Protein AF-A0A4V1VJB5-F1 (afdb_monomer_lite)

Foldseek 3Di:
DFQQVQLQDFDDDDPSVVVTCPSRNPGDPVRVVVVVVVVVVVD

Sequence (43 aa):
AGVAATAGMSPKLGRASYLGDRVLGVPDAGAAAVAVWLRALLR

Structure (mmCIF, N/CA/C/O backbone):
data_AF-A0A4V1VJB5-F1
#
_entry.id   AF-A0A4V1VJB5-F1
#
loop_
_atom_site.group_PDB
_atom_site.id
_atom_site.type_symbol
_atom_site.label_atom_id
_atom_site.label_alt_id
_atom_site.label_comp_id
_atom_site.label_asym_id
_atom_site.label_entity_id
_atom_site.label_seq_id
_atom_site.pdbx_PDB_ins_code
_atom_site.Cartn_x
_atom_site.Cartn_y
_atom_site.Cartn_z
_atom_site.occupancy
_atom_site.B_iso_or_equiv
_atom_site.auth_seq_id
_atom_site.auth_comp_id
_atom_site.auth_asym_id
_atom_site.auth_atom_id
_atom_site.pdbx_PDB_model_num
ATOM 1 N N . ALA A 1 1 ? -3.394 -13.695 0.818 1.00 63.75 1 ALA A N 1
ATOM 2 C CA . ALA A 1 1 ? -3.520 -12.307 1.319 1.00 63.75 1 ALA A CA 1
ATOM 3 C C . ALA A 1 1 ? -2.242 -11.535 0.974 1.00 63.75 1 ALA A C 1
ATOM 5 O O . ALA A 1 1 ? -1.195 -12.162 0.906 1.00 63.75 1 ALA A O 1
ATOM 6 N N . GLY A 1 2 ? -2.325 -10.234 0.681 1.00 91.44 2 GLY A N 1
ATOM 7 C CA . GLY A 1 2 ? -1.219 -9.412 0.157 1.00 91.44 2 GLY A CA 1
ATOM 8 C C . GLY A 1 2 ? -1.674 -7.958 -0.003 1.00 91.44 2 GLY A C 1
ATOM 9 O O . GLY A 1 2 ? -2.392 -7.473 0.864 1.00 91.44 2 GLY A O 1
ATOM 10 N N . VAL A 1 3 ? -1.366 -7.300 -1.127 1.00 97.75 3 VAL A N 1
ATOM 11 C CA . VAL A 1 3 ? -1.785 -5.906 -1.419 1.00 97.75 3 VAL A CA 1
ATOM 12 C C . VAL A 1 3 ? -3.277 -5.668 -1.167 1.00 97.75 3 VAL A C 1
ATOM 14 O O . VAL A 1 3 ? -3.634 -4.739 -0.467 1.00 97.75 3 VAL A O 1
ATOM 17 N N . ALA A 1 4 ? -4.168 -6.536 -1.656 1.00 97.56 4 ALA A N 1
ATOM 18 C CA . ALA A 1 4 ? -5.612 -6.353 -1.463 1.00 97.56 4 ALA A CA 1
ATOM 19 C C . ALA A 1 4 ? -6.051 -6.401 0.014 1.00 97.56 4 ALA A C 1
ATOM 21 O O . ALA A 1 4 ? -7.051 -5.795 0.379 1.00 97.56 4 ALA A O 1
ATOM 22 N N . ALA A 1 5 ? -5.306 -7.101 0.875 1.00 98.06 5 ALA A N 1
ATOM 23 C CA . ALA A 1 5 ? -5.654 -7.204 2.289 1.00 98.06 5 ALA A CA 1
ATOM 24 C C . ALA A 1 5 ? -5.371 -5.902 3.052 1.00 98.06 5 ALA A C 1
ATOM 26 O O . ALA A 1 5 ? -6.003 -5.655 4.076 1.00 98.06 5 ALA A O 1
ATOM 27 N N . THR A 1 6 ? -4.453 -5.059 2.564 1.00 97.94 6 THR A N 1
ATOM 28 C CA . THR A 1 6 ? -4.109 -3.802 3.244 1.00 97.94 6 THR A CA 1
ATOM 29 C C . THR A 1 6 ? -5.224 -2.764 3.155 1.00 97.94 6 THR A C 1
ATOM 31 O O . THR A 1 6 ? -5.314 -1.914 4.032 1.00 97.94 6 THR A O 1
ATOM 34 N N . ALA A 1 7 ? -6.140 -2.890 2.187 1.00 98.00 7 ALA A N 1
ATOM 35 C CA . ALA A 1 7 ? -7.310 -2.022 2.058 1.00 98.00 7 ALA A CA 1
ATOM 36 C C . ALA A 1 7 ? -8.243 -2.058 3.284 1.00 98.00 7 ALA A C 1
ATOM 38 O O . ALA A 1 7 ? -8.972 -1.102 3.528 1.00 98.00 7 ALA A O 1
ATOM 39 N N . GLY A 1 8 ? -8.231 -3.146 4.059 1.00 97.38 8 GLY A N 1
ATOM 40 C CA . GLY A 1 8 ? -9.021 -3.275 5.288 1.00 97.38 8 GLY A CA 1
ATOM 41 C C . GLY A 1 8 ? -8.267 -2.916 6.573 1.00 97.38 8 GLY A C 1
ATOM 42 O O . GLY A 1 8 ? -8.804 -3.125 7.657 1.00 97.38 8 GLY A O 1
ATOM 43 N N . MET A 1 9 ? -7.016 -2.451 6.493 1.00 97.31 9 MET A N 1
ATOM 44 C CA . MET A 1 9 ? -6.177 -2.200 7.669 1.00 97.31 9 MET A CA 1
ATOM 45 C C . MET A 1 9 ? -6.247 -0.732 8.100 1.00 97.31 9 MET A C 1
ATOM 47 O O . MET A 1 9 ? -6.106 0.168 7.278 1.00 97.31 9 MET A O 1
ATOM 51 N N . SER A 1 10 ? -6.384 -0.480 9.405 1.00 97.00 10 SER A N 1
ATOM 52 C CA . SER A 1 10 ? -6.248 0.880 9.942 1.00 97.00 10 SER A CA 1
ATOM 53 C C . SER A 1 10 ? -4.792 1.365 9.795 1.00 97.00 10 SER A C 1
ATOM 55 O O . SER A 1 10 ? -3.869 0.662 10.234 1.00 97.00 10 SER A O 1
ATOM 57 N N . PRO A 1 11 ? -4.549 2.538 9.179 1.00 96.81 11 PRO A N 1
ATOM 58 C CA . PRO A 1 11 ? -3.201 3.025 8.909 1.00 96.81 11 PRO A CA 1
ATOM 59 C C . PRO A 1 11 ? -2.535 3.564 10.183 1.00 96.81 11 PRO A C 1
ATOM 61 O O . PRO A 1 11 ? -2.967 4.558 10.761 1.00 96.81 11 PRO A O 1
ATOM 64 N N . LYS A 1 12 ? -1.426 2.944 10.601 1.00 97.31 12 LYS A N 1
ATOM 65 C CA . LYS A 1 12 ? -0.676 3.351 11.810 1.00 97.31 12 LYS A CA 1
ATOM 66 C C . LYS A 1 12 ? 0.570 4.195 11.521 1.00 97.31 12 LYS A C 1
ATOM 68 O O . LYS A 1 12 ? 1.098 4.828 12.427 1.00 97.31 12 LYS A O 1
ATOM 73 N N . LEU A 1 13 ? 1.061 4.186 10.280 1.00 96.25 13 LEU A N 1
ATOM 74 C CA . LEU A 1 13 ? 2.329 4.799 9.869 1.00 96.25 13 LEU A CA 1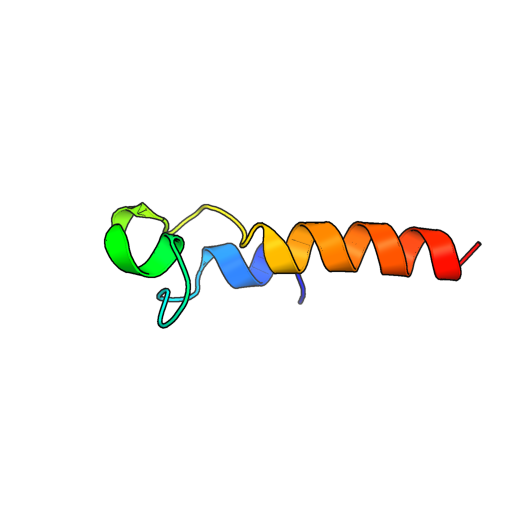
ATOM 75 C C . LEU A 1 13 ? 2.195 5.463 8.485 1.00 96.25 13 LEU A C 1
ATOM 77 O O . LEU A 1 13 ? 1.277 5.157 7.724 1.00 96.25 13 LEU A O 1
ATOM 81 N N . GLY A 1 14 ? 3.152 6.331 8.143 1.00 96.69 14 GLY A N 1
ATOM 82 C CA . GLY A 1 14 ? 3.259 6.963 6.822 1.00 96.69 14 GLY A CA 1
ATOM 83 C C . GLY A 1 14 ? 2.205 8.041 6.545 1.00 96.69 14 GLY A C 1
ATOM 84 O O . GLY A 1 14 ? 1.470 8.460 7.427 1.00 96.69 14 GLY A O 1
ATOM 85 N N . ARG A 1 15 ? 2.119 8.510 5.293 1.00 97.88 15 ARG A N 1
ATOM 86 C CA . ARG A 1 15 ? 1.180 9.586 4.905 1.00 97.88 15 ARG A CA 1
ATOM 87 C C . ARG A 1 15 ? -0.291 9.165 4.980 1.00 97.88 15 ARG A C 1
ATOM 89 O O . ARG A 1 15 ? -1.158 10.017 5.142 1.00 97.88 15 ARG A O 1
ATOM 96 N N . ALA A 1 16 ? -0.571 7.865 4.876 1.00 97.50 16 ALA A N 1
ATOM 97 C CA . ALA A 1 16 ? -1.922 7.328 5.000 1.00 97.50 16 ALA A CA 1
ATOM 98 C C . ALA A 1 16 ? -2.504 7.543 6.409 1.00 97.50 16 ALA A C 1
ATOM 100 O O . ALA A 1 16 ? -3.702 7.784 6.536 1.00 97.50 16 ALA A O 1
ATOM 101 N N . SER A 1 17 ? -1.671 7.543 7.460 1.00 97.75 17 SER A N 1
ATOM 102 C CA . SER A 1 17 ? -2.154 7.759 8.831 1.00 97.75 17 SER A CA 1
ATOM 103 C C . SER A 1 17 ? -2.679 9.179 9.070 1.00 97.75 17 SER A C 1
ATOM 105 O O . SER A 1 17 ? -3.512 9.374 9.948 1.00 97.75 17 SER A O 1
ATOM 107 N N . TYR A 1 18 ? -2.293 10.164 8.249 1.00 97.75 18 TYR A N 1
ATOM 108 C CA . TYR A 1 18 ? -2.817 11.537 8.333 1.00 97.75 18 TYR A CA 1
ATOM 109 C C . TYR A 1 18 ? -4.303 11.629 7.966 1.00 97.75 18 TYR A C 1
ATOM 111 O O . TYR A 1 18 ? -4.990 12.587 8.321 1.00 97.75 18 TYR A O 1
ATOM 119 N N . LEU A 1 19 ? -4.801 10.649 7.213 1.00 97.75 19 LEU A N 1
ATOM 120 C CA . LEU A 1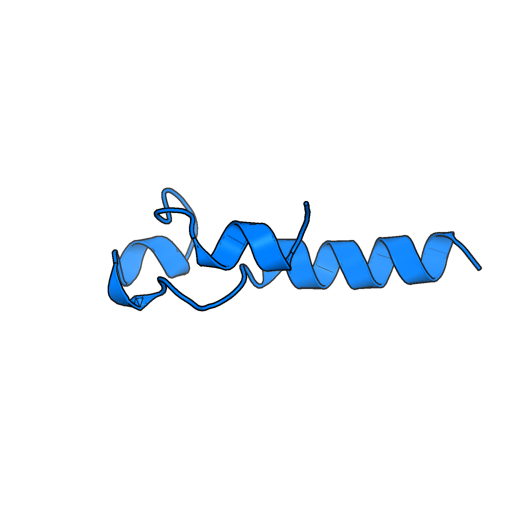 19 ? -6.177 10.612 6.736 1.00 97.75 19 LEU A CA 1
ATOM 121 C C . LEU A 1 19 ? -7.096 9.779 7.638 1.00 97.75 19 LEU A C 1
ATOM 123 O O . LEU A 1 19 ? -8.315 9.930 7.520 1.00 97.75 19 LEU A O 1
ATOM 127 N N . GLY A 1 20 ? -6.533 8.967 8.541 1.00 95.75 20 GLY A N 1
ATOM 128 C CA . GLY A 1 20 ? -7.283 8.060 9.410 1.00 95.75 20 GLY A CA 1
ATOM 129 C C . GLY A 1 20 ? -8.127 7.080 8.598 1.00 95.75 20 GLY A C 1
ATOM 130 O O . GLY A 1 20 ? -7.692 6.587 7.561 1.00 95.75 20 GLY A O 1
ATOM 131 N N . ASP A 1 21 ? -9.367 6.853 9.017 1.00 97.06 21 ASP A N 1
ATOM 132 C CA . ASP A 1 21 ? -10.265 5.876 8.386 1.00 97.06 21 ASP A CA 1
ATOM 133 C C . ASP A 1 21 ? -10.685 6.235 6.950 1.00 97.06 21 ASP A C 1
ATOM 135 O O . ASP A 1 21 ? -11.236 5.398 6.237 1.00 97.06 21 ASP A O 1
ATOM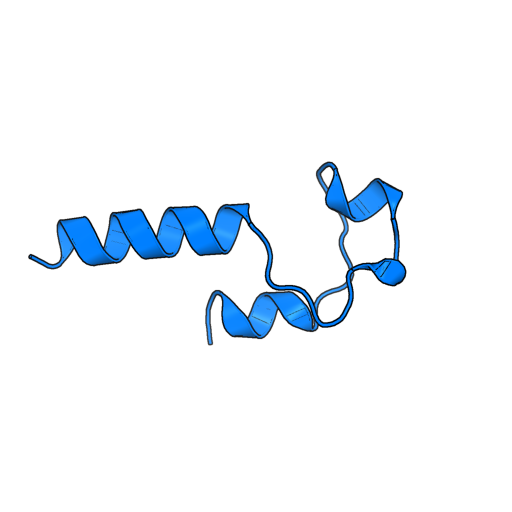 139 N N . ARG A 1 22 ? -10.374 7.447 6.464 1.00 97.50 22 ARG A N 1
ATOM 140 C CA . ARG A 1 22 ? -10.682 7.864 5.083 1.00 97.50 22 ARG A CA 1
ATOM 141 C C . ARG A 1 22 ? -9.947 7.060 4.007 1.00 97.50 22 ARG A C 1
ATOM 143 O O . ARG A 1 22 ? -10.302 7.182 2.841 1.00 97.50 22 ARG A O 1
ATOM 150 N N . VAL A 1 23 ? -8.923 6.284 4.365 1.00 97.44 23 VAL A N 1
ATOM 151 C CA . VAL A 1 23 ? -8.205 5.411 3.414 1.00 97.44 23 VAL A CA 1
ATOM 152 C C . VAL A 1 23 ? -8.712 3.970 3.410 1.00 97.44 23 VAL A C 1
ATOM 154 O O . VAL A 1 23 ? -8.234 3.172 2.607 1.00 97.44 23 VAL A O 1
ATOM 157 N N . LEU A 1 24 ? -9.663 3.609 4.279 1.00 97.69 24 LEU A N 1
ATOM 158 C CA . LEU A 1 24 ? -10.244 2.267 4.263 1.00 97.69 24 LEU A CA 1
ATOM 159 C C . LEU A 1 24 ? -10.901 1.996 2.901 1.00 97.69 24 LEU A C 1
ATOM 161 O O . LEU A 1 24 ? -11.593 2.842 2.339 1.00 97.69 24 LEU A O 1
ATOM 165 N 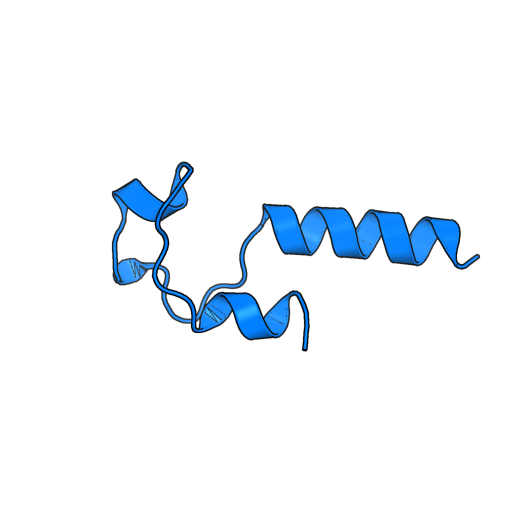N . GLY A 1 25 ? -10.648 0.808 2.357 1.00 97.81 25 GLY A N 1
ATOM 166 C CA . GLY A 1 25 ? -11.014 0.424 0.993 1.00 97.81 25 GLY A CA 1
ATOM 167 C C . GLY A 1 25 ? -9.935 0.710 -0.059 1.00 97.81 25 GLY A C 1
ATOM 168 O O . GLY A 1 25 ? -10.053 0.217 -1.181 1.00 97.81 25 GLY A O 1
ATOM 169 N N . VAL A 1 26 ? -8.857 1.427 0.283 1.00 97.88 26 VAL A N 1
ATOM 170 C CA . VAL A 1 26 ? -7.736 1.716 -0.627 1.00 97.88 26 VAL A CA 1
ATOM 171 C C . VAL A 1 26 ? -6.512 0.875 -0.244 1.00 97.88 26 VAL A C 1
ATOM 173 O O . VAL A 1 26 ? -6.029 0.986 0.881 1.00 97.88 26 VAL A O 1
ATOM 176 N N . PRO A 1 27 ? -5.967 0.039 -1.149 1.00 98.00 27 PRO A N 1
ATOM 177 C CA . PRO A 1 27 ? -4.742 -0.705 -0.870 1.00 98.00 27 PRO A CA 1
ATOM 178 C C . PRO A 1 27 ? -3.539 0.204 -0.583 1.00 98.00 27 PRO A C 1
ATOM 180 O O . PRO A 1 27 ? -3.336 1.218 -1.250 1.00 98.00 27 PRO A O 1
ATOM 183 N N . ASP A 1 28 ? -2.694 -0.211 0.359 1.00 97.88 28 ASP A N 1
ATOM 184 C CA . ASP A 1 28 ? -1.425 0.452 0.665 1.00 97.88 28 ASP A CA 1
ATOM 185 C C . ASP A 1 28 ? -0.504 0.519 -0.566 1.00 97.88 28 ASP A C 1
ATOM 187 O O . ASP A 1 28 ? -0.205 -0.490 -1.217 1.00 97.88 28 ASP A O 1
ATOM 191 N N . ALA A 1 29 ? -0.017 1.726 -0.859 1.00 97.44 29 ALA A N 1
ATOM 192 C CA . ALA A 1 29 ? 0.828 1.989 -2.019 1.00 97.44 29 ALA A CA 1
ATOM 193 C C . ALA A 1 29 ? 2.216 1.333 -1.900 1.00 97.44 29 ALA A C 1
ATOM 195 O O . ALA A 1 29 ? 2.766 0.878 -2.905 1.00 97.44 29 ALA A O 1
ATOM 196 N N . GLY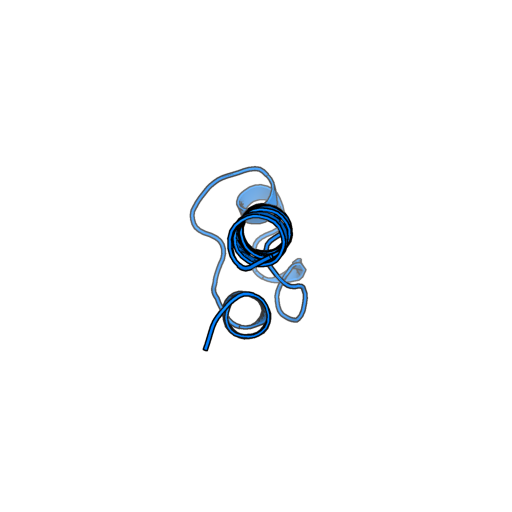 A 1 30 ? 2.774 1.243 -0.686 1.00 97.38 30 GLY A N 1
ATOM 197 C CA . GLY A 1 30 ? 4.056 0.577 -0.444 1.00 97.38 30 GLY A CA 1
ATOM 198 C C . GLY A 1 30 ? 3.973 -0.923 -0.722 1.00 97.38 30 GLY A C 1
ATOM 199 O O . GLY A 1 30 ? 4.792 -1.471 -1.461 1.00 97.38 30 GLY A O 1
ATOM 200 N N . ALA A 1 31 ? 2.928 -1.579 -0.218 1.00 97.81 31 ALA A N 1
ATOM 201 C CA . ALA A 1 31 ? 2.630 -2.975 -0.506 1.00 97.81 31 ALA A CA 1
ATOM 202 C C . ALA A 1 31 ? 2.436 -3.213 -2.014 1.00 97.81 31 ALA A C 1
ATOM 204 O O . ALA A 1 31 ? 2.956 -4.194 -2.553 1.00 97.81 31 ALA A O 1
ATOM 205 N N . ALA A 1 32 ? 1.727 -2.315 -2.709 1.00 98.00 32 ALA A N 1
ATOM 206 C CA . ALA A 1 32 ? 1.553 -2.392 -4.159 1.00 98.00 32 ALA A CA 1
ATOM 207 C C . ALA A 1 32 ? 2.894 -2.324 -4.914 1.00 98.00 32 ALA A C 1
ATOM 209 O O . ALA A 1 32 ? 3.123 -3.131 -5.818 1.00 98.00 32 ALA A O 1
ATOM 210 N N . ALA A 1 33 ? 3.802 -1.428 -4.513 1.00 98.19 33 ALA A N 1
ATOM 211 C CA . ALA A 1 33 ? 5.139 -1.327 -5.100 1.00 98.19 33 ALA A CA 1
ATOM 212 C C . ALA A 1 33 ? 5.968 -2.608 -4.887 1.00 98.19 33 ALA A C 1
ATOM 214 O O . ALA A 1 33 ? 6.535 -3.140 -5.843 1.00 98.19 33 ALA A O 1
ATOM 215 N N . VAL A 1 34 ? 5.964 -3.167 -3.671 1.00 97.56 34 VAL A N 1
ATOM 216 C CA . VAL A 1 34 ? 6.650 -4.438 -3.372 1.00 97.56 34 VAL A CA 1
ATOM 217 C C . VAL A 1 34 ? 6.114 -5.577 -4.243 1.00 97.56 34 VAL A C 1
ATOM 219 O O . VAL A 1 34 ? 6.893 -6.371 -4.769 1.00 97.56 34 VAL A O 1
ATOM 222 N N . ALA A 1 35 ? 4.799 -5.647 -4.467 1.00 97.06 35 ALA A N 1
ATOM 223 C CA . ALA A 1 35 ? 4.218 -6.670 -5.335 1.00 97.06 35 ALA A CA 1
ATOM 224 C C . ALA A 1 35 ? 4.703 -6.571 -6.793 1.00 97.06 35 ALA A C 1
ATOM 226 O O . ALA A 1 35 ? 4.858 -7.600 -7.453 1.00 97.06 35 ALA A O 1
ATOM 227 N N . VAL A 1 36 ? 4.972 -5.362 -7.299 1.00 97.12 36 VAL A N 1
ATOM 228 C CA . VAL A 1 36 ? 5.576 -5.169 -8.629 1.00 97.12 36 VAL A CA 1
ATOM 229 C C . VAL A 1 36 ? 7.001 -5.722 -8.661 1.00 97.12 36 VAL A C 1
ATOM 231 O O . VAL A 1 36 ? 7.340 -6.450 -9.594 1.00 97.12 36 VAL A O 1
ATOM 234 N N . TRP A 1 37 ? 7.814 -5.438 -7.641 1.00 97.75 37 TRP A N 1
ATOM 235 C CA . TRP A 1 37 ? 9.183 -5.960 -7.553 1.00 97.75 37 TRP A CA 1
ATOM 236 C C . TRP A 1 37 ? 9.213 -7.485 -7.477 1.00 97.75 37 TRP A C 1
ATOM 238 O O . TRP A 1 37 ? 9.935 -8.121 -8.240 1.00 97.75 37 TRP A O 1
ATOM 248 N N . LEU A 1 38 ? 8.378 -8.085 -6.625 1.00 97.25 38 LEU A N 1
ATOM 249 C CA . LEU A 1 38 ? 8.292 -9.542 -6.503 1.00 97.25 38 LEU A CA 1
ATOM 250 C C . LEU A 1 38 ? 7.878 -10.194 -7.826 1.00 97.25 38 LEU A C 1
ATOM 252 O O . LEU A 1 38 ? 8.484 -11.175 -8.239 1.00 97.25 38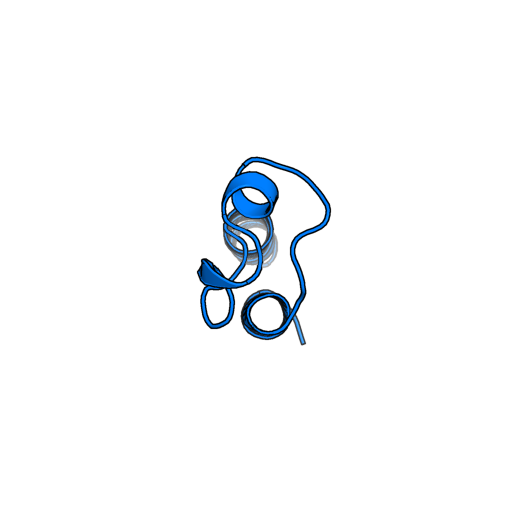 LEU A O 1
ATOM 256 N N . ARG A 1 39 ? 6.908 -9.616 -8.547 1.00 96.12 39 ARG A N 1
ATOM 257 C CA . ARG A 1 39 ? 6.549 -10.091 -9.894 1.00 96.12 39 ARG A CA 1
ATOM 258 C C . ARG A 1 39 ? 7.700 -9.999 -10.891 1.00 96.12 39 ARG A C 1
ATOM 260 O O . ARG A 1 39 ? 7.728 -10.792 -11.822 1.00 96.12 39 ARG A O 1
ATOM 267 N N . ALA A 1 40 ? 8.600 -9.031 -10.740 1.00 97.75 40 ALA A N 1
ATOM 268 C CA . ALA A 1 40 ? 9.770 -8.914 -11.601 1.00 97.75 40 ALA A CA 1
ATOM 269 C C . ALA A 1 40 ? 10.842 -9.964 -11.283 1.00 97.75 40 ALA A C 1
ATOM 271 O O . ALA A 1 40 ? 11.462 -10.460 -12.213 1.00 97.75 40 ALA A O 1
ATOM 272 N N . LEU A 1 41 ? 11.018 -10.318 -10.007 1.00 97.50 41 LEU A N 1
ATOM 273 C CA . LEU A 1 41 ? 11.974 -11.339 -9.559 1.00 97.50 41 LEU A CA 1
ATOM 274 C C . LEU A 1 41 ? 11.527 -12.776 -9.854 1.00 97.50 41 LEU A C 1
ATOM 276 O O . LEU A 1 41 ? 12.357 -13.671 -9.907 1.00 97.50 41 LEU A O 1
ATOM 280 N N . LEU A 1 42 ? 10.223 -13.001 -10.016 1.00 94.75 42 LEU A N 1
ATOM 281 C CA . LEU A 1 42 ? 9.650 -14.306 -10.363 1.00 94.75 42 LEU A CA 1
ATOM 282 C C . LEU A 1 42 ? 9.657 -14.588 -11.877 1.00 94.75 42 LEU A C 1
ATOM 284 O O . LEU A 1 42 ? 8.978 -15.514 -12.319 1.00 94.75 42 LEU A O 1
ATOM 288 N N . ARG A 1 43 ? 10.360 -13.764 -12.661 1.00 68.81 43 ARG A N 1
ATOM 289 C CA . ARG A 1 43 ? 10.583 -13.981 -14.092 1.00 68.81 43 ARG A CA 1
ATOM 290 C C . ARG A 1 43 ? 11.878 -14.733 -14.329 1.00 68.81 43 ARG A C 1
ATOM 292 O O . ARG A 1 43 ? 12.883 -14.353 -13.693 1.00 68.81 43 ARG A O 1
#

Secondary structure (DSSP, 8-state):
--HHHHTTSPP-STGGGGGGGGGTTS--HHHHHHHHHHHHHT-

Radius of gyration: 11.55 Å; chains: 1; bounding box: 23×26×26 Å

pLDDT: mean 95.8, std 6.64, range [63.75, 98.19]